Protein AF-A0A2A5X2K0-F1 (afdb_monomer_lite)

Radius of gyration: 17.39 Å; chains: 1; bounding box: 43×34×51 Å

pLDDT: mean 74.9, std 15.56, range [37.97, 93.94]

Sequence (177 aa):
MAGARPVVLVLHGLEGSSQSHDVRGLCSALNQHEFRTRVMNYRGCSGEDNRLSRTYHAGETNDLDHVIRWLHLHNSNVPLFAVGYSLDGNMRLKLLGQKDPEIPLAAAVSVPFELSQCASRLEKGLSKVYQHWLIGSMKKTAIRNTDQHDTGLDIPALLKTRTFRELDNLGTPPRIP

Secondary structure (DSSP, 8-state):
--PPPPEEEEE--TT--TTSHHHHHHHHHHHHTT-EEEEEPPTT-SSS--SSS----TT--HHHHHHHHHHHHHTTTS-EEEEEETHHHHHHHHHHTSS--S--EEEEES--SSHHHHHHHHTSTTHHHHHHHHHHHHHHHHHHHHHHS-----HHHHHH--SHHHHHHTTPSSPP-

Foldseek 3Di:
DPQQAEEEEEEEDQLEACPDPVNVVVCVVCVVVRYHYDYDAWALNHVDHHPDLDGAALQDQVVVVVVQVVCCVVPVRHAYHYEYEASVVSSVVVVVVPDDPPHPDYHYYNYPPPLPVVLVVCVDDPSLVVQQVSLVSLLVSQVSSVVNDPPVQDNVQSVPDRGLVSCVVSVRPPHDD

Structure (mmCIF, N/CA/C/O backbone):
data_AF-A0A2A5X2K0-F1
#
_entry.id   AF-A0A2A5X2K0-F1
#
loop_
_atom_site.group_PDB
_atom_site.id
_atom_site.type_symbol
_atom_site.label_atom_id
_atom_site.label_alt_id
_atom_site.label_comp_id
_atom_site.label_asym_id
_atom_site.label_entity_id
_atom_site.label_seq_id
_atom_site.pdbx_PDB_ins_code
_atom_site.Cartn_x
_atom_site.Cartn_y
_atom_site.Cartn_z
_atom_site.occupancy
_atom_site.B_iso_or_equiv
_atom_site.auth_seq_id
_atom_site.auth_comp_id
_atom_site.auth_asym_id
_atom_site.auth_atom_id
_atom_site.pdbx_PDB_model_num
ATOM 1 N N . MET A 1 1 ? -25.681 -0.269 26.443 1.00 37.97 1 MET A N 1
ATOM 2 C CA . MET A 1 1 ? -25.164 0.544 25.322 1.00 37.97 1 MET A CA 1
ATOM 3 C C . MET A 1 1 ? -24.315 -0.377 24.463 1.00 37.97 1 MET A C 1
ATOM 5 O O . MET A 1 1 ? -23.400 -0.974 25.012 1.00 37.97 1 MET A O 1
ATOM 9 N N . ALA A 1 2 ? -24.653 -0.594 23.190 1.00 42.34 2 ALA A N 1
ATOM 10 C CA . ALA A 1 2 ? -23.808 -1.397 22.305 1.00 42.34 2 ALA A CA 1
ATOM 11 C C . ALA A 1 2 ? -22.482 -0.645 22.104 1.00 42.34 2 ALA A C 1
ATOM 13 O O . ALA A 1 2 ? -22.487 0.469 21.581 1.00 42.34 2 ALA A O 1
ATOM 14 N N . GLY A 1 3 ? -21.380 -1.194 22.623 1.00 57.00 3 GLY A N 1
ATOM 15 C CA . GLY A 1 3 ? -20.060 -0.568 22.556 1.00 57.00 3 GLY A CA 1
ATOM 16 C C . GLY A 1 3 ? -19.646 -0.342 21.104 1.00 57.00 3 GLY A C 1
ATOM 17 O O . GLY A 1 3 ? -19.838 -1.209 20.253 1.00 57.00 3 GLY A O 1
ATOM 18 N N . ALA A 1 4 ? -19.133 0.846 20.796 1.00 81.50 4 ALA A N 1
ATOM 19 C CA . ALA A 1 4 ? -18.755 1.192 19.435 1.00 81.50 4 ALA A CA 1
ATOM 20 C C . ALA A 1 4 ? -17.609 0.282 18.944 1.00 81.50 4 ALA A C 1
ATOM 22 O O . ALA A 1 4 ? -16.586 0.121 19.608 1.00 81.50 4 ALA A O 1
ATOM 23 N N . ARG A 1 5 ? -17.802 -0.334 17.773 1.00 90.44 5 ARG A N 1
ATOM 24 C CA . ARG A 1 5 ? -16.876 -1.316 17.186 1.00 90.44 5 ARG A CA 1
ATOM 25 C C . ARG A 1 5 ? -15.531 -0.676 16.799 1.00 90.44 5 ARG A C 1
ATOM 27 O O . ARG A 1 5 ? -15.572 0.359 16.115 1.00 90.44 5 ARG A O 1
ATOM 34 N N . PRO A 1 6 ? -14.369 -1.275 17.130 1.00 89.94 6 PRO A N 1
ATOM 35 C CA . PRO A 1 6 ? -13.062 -0.776 16.697 1.00 89.94 6 PRO A CA 1
ATOM 36 C C . PRO A 1 6 ? -12.928 -0.737 15.172 1.00 89.94 6 PRO A C 1
ATOM 38 O O . PRO A 1 6 ? -13.597 -1.494 14.465 1.00 89.94 6 PRO A O 1
ATOM 41 N N . VAL A 1 7 ? -12.060 0.132 14.654 1.00 91.31 7 VAL A N 1
ATOM 42 C CA . VAL A 1 7 ? -11.781 0.239 13.213 1.00 91.31 7 VAL A CA 1
ATOM 43 C C . VAL A 1 7 ? -10.447 -0.417 12.887 1.00 91.31 7 VAL A C 1
ATOM 45 O O . VAL A 1 7 ? -9.465 -0.206 13.591 1.00 91.31 7 VAL A O 1
ATOM 48 N N . VAL A 1 8 ? -10.396 -1.178 11.795 1.00 89.19 8 VAL A N 1
ATOM 49 C CA . VAL A 1 8 ? -9.153 -1.736 11.249 1.00 89.19 8 VAL A CA 1
ATOM 50 C C . VAL A 1 8 ? -8.972 -1.250 9.819 1.00 89.19 8 VAL A C 1
ATOM 52 O O . VAL A 1 8 ? -9.762 -1.595 8.939 1.00 89.19 8 VAL A O 1
ATOM 55 N N . LEU A 1 9 ? -7.929 -0.463 9.577 1.00 90.62 9 LEU A N 1
ATOM 56 C CA . LEU A 1 9 ? -7.474 -0.133 8.230 1.00 90.62 9 LEU A CA 1
ATOM 57 C C . LEU A 1 9 ? -6.640 -1.298 7.674 1.00 90.62 9 LEU A C 1
ATOM 59 O O . LEU A 1 9 ? -5.635 -1.683 8.255 1.00 90.62 9 LEU A O 1
ATOM 63 N N . VAL A 1 10 ? -7.047 -1.867 6.552 1.00 89.06 10 VAL A N 1
ATOM 64 C CA . VAL A 1 10 ? -6.340 -2.937 5.848 1.00 89.06 10 VAL A CA 1
ATOM 65 C C . VAL A 1 10 ? -5.649 -2.335 4.628 1.00 89.06 10 VAL A C 1
ATOM 67 O O . VAL A 1 10 ? -6.270 -1.593 3.865 1.00 89.06 10 VAL A O 1
ATOM 70 N N . LEU A 1 11 ? -4.369 -2.648 4.458 1.00 86.81 11 LEU A N 1
ATOM 71 C CA . LEU A 1 11 ? -3.528 -2.171 3.364 1.00 86.81 11 LEU A CA 1
ATOM 72 C C . LEU A 1 11 ? -3.082 -3.359 2.499 1.00 86.81 11 LEU A C 1
ATOM 74 O O . LEU A 1 11 ? -2.738 -4.427 3.024 1.00 86.81 11 LEU A O 1
ATOM 78 N N . HIS A 1 12 ? -3.157 -3.192 1.180 1.00 86.69 12 HIS A N 1
ATOM 79 C CA . HIS A 1 12 ? -2.864 -4.240 0.208 1.00 86.69 12 HIS A CA 1
ATOM 80 C C . HIS A 1 12 ? -1.412 -4.184 -0.285 1.00 86.69 12 HIS A C 1
ATOM 82 O O . HIS A 1 12 ? -0.876 -3.123 -0.564 1.00 86.69 12 HIS A O 1
ATOM 88 N N . GLY A 1 13 ? -0.797 -5.340 -0.537 1.00 78.25 13 GLY A N 1
ATOM 89 C CA . GLY A 1 13 ? 0.560 -5.382 -1.089 1.00 78.25 13 GLY A CA 1
ATOM 90 C C . GLY A 1 13 ? 0.707 -4.700 -2.461 1.00 78.25 13 GLY A C 1
ATOM 91 O O . GLY A 1 13 ? -0.270 -4.292 -3.094 1.00 78.25 13 GLY A O 1
ATOM 92 N N . LEU A 1 14 ? 1.954 -4.615 -2.931 1.00 78.44 14 LEU A N 1
ATOM 93 C CA . LEU A 1 14 ? 2.312 -4.037 -4.229 1.00 78.44 14 LEU A CA 1
ATOM 94 C C . LEU A 1 14 ? 1.449 -4.618 -5.363 1.00 78.44 14 LEU A C 1
ATOM 96 O O . LEU A 1 14 ? 1.321 -5.834 -5.479 1.00 78.44 14 LEU A O 1
ATOM 100 N N . GLU A 1 15 ? 0.869 -3.736 -6.176 1.00 80.31 15 GLU A N 1
ATOM 101 C CA . GLU A 1 15 ? -0.053 -4.040 -7.285 1.00 80.31 15 GLU A CA 1
ATOM 102 C C . GLU A 1 15 ? -1.328 -4.807 -6.870 1.00 80.31 15 GLU A C 1
ATOM 104 O O . GLU A 1 15 ? -2.041 -5.360 -7.707 1.00 80.31 15 GLU A O 1
ATOM 109 N N . GLY A 1 16 ? -1.638 -4.844 -5.572 1.00 85.25 16 GLY A N 1
ATOM 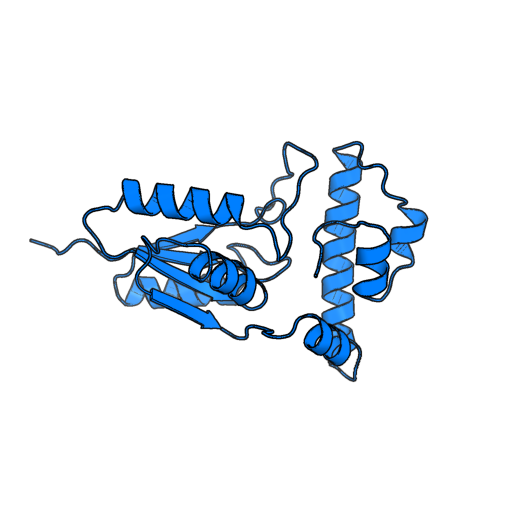110 C CA . GLY A 1 16 ? -2.895 -5.362 -5.042 1.00 85.25 16 GLY A CA 1
ATOM 111 C C . GLY A 1 16 ? -4.042 -4.355 -5.139 1.00 85.25 16 GLY A C 1
ATOM 112 O O . GLY A 1 16 ? -3.926 -3.301 -5.757 1.00 85.25 16 GLY A O 1
ATOM 113 N N . SER A 1 17 ? -5.166 -4.685 -4.506 1.00 91.00 17 SER A N 1
ATOM 114 C CA . SER A 1 17 ? -6.294 -3.772 -4.309 1.00 91.00 17 SER A CA 1
ATOM 115 C C . SER A 1 17 ? -7.178 -4.256 -3.158 1.00 91.00 17 SER A C 1
ATOM 117 O O . SER A 1 17 ? -6.962 -5.324 -2.578 1.00 91.00 17 SER A O 1
ATOM 119 N N . SER A 1 18 ? -8.255 -3.530 -2.881 1.00 92.25 18 SER A N 1
ATOM 120 C CA . SER A 1 18 ? -9.330 -3.978 -1.996 1.00 92.25 18 SER A CA 1
ATOM 121 C C . SER A 1 18 ? -10.036 -5.253 -2.458 1.00 92.25 18 SER A C 1
ATOM 123 O O . SER A 1 18 ? -10.727 -5.886 -1.661 1.00 92.25 18 SER A O 1
ATOM 125 N N . GLN A 1 19 ? -9.842 -5.662 -3.715 1.00 91.75 19 GLN A N 1
ATOM 126 C CA . GLN A 1 19 ? -10.374 -6.910 -4.256 1.00 91.75 19 GLN A CA 1
ATOM 127 C C . GLN A 1 19 ? -9.415 -8.095 -4.127 1.00 91.75 19 GLN A C 1
ATOM 129 O O . GLN A 1 19 ? -9.815 -9.221 -4.426 1.00 91.75 19 GLN A O 1
ATOM 134 N N . SER A 1 20 ? -8.180 -7.882 -3.660 1.00 88.00 20 SER A N 1
ATOM 135 C CA . SER A 1 20 ? -7.230 -8.967 -3.411 1.00 88.00 20 SER A CA 1
ATOM 136 C C . SER A 1 20 ? -7.824 -9.994 -2.444 1.00 88.00 20 SER A C 1
ATOM 138 O O . SER A 1 20 ? -8.413 -9.634 -1.422 1.00 88.00 20 SER A O 1
ATOM 140 N N . HIS A 1 21 ? -7.659 -11.281 -2.763 1.00 86.25 21 HIS A N 1
ATOM 141 C CA . HIS A 1 21 ? -8.229 -12.387 -1.987 1.00 86.25 21 HIS A CA 1
ATOM 142 C C . HIS A 1 21 ? -7.873 -12.291 -0.496 1.00 86.25 21 HIS A C 1
ATOM 144 O O . HIS A 1 21 ? -8.761 -12.363 0.351 1.00 86.25 21 HIS A O 1
ATOM 150 N N . ASP A 1 22 ? -6.603 -12.032 -0.183 1.00 79.69 22 ASP A N 1
ATOM 151 C CA . ASP A 1 22 ? -6.116 -11.947 1.198 1.00 79.69 22 ASP A CA 1
ATOM 152 C C . ASP A 1 22 ? -6.739 -10.768 1.958 1.00 79.69 22 ASP A C 1
ATOM 154 O O . ASP A 1 22 ? -7.145 -10.911 3.110 1.00 79.69 22 ASP A O 1
ATOM 158 N N . VAL A 1 23 ? -6.913 -9.624 1.286 1.00 88.62 23 VAL A N 1
ATOM 159 C CA . VAL A 1 23 ? -7.575 -8.436 1.847 1.00 88.62 23 VAL A CA 1
ATOM 160 C C . VAL A 1 23 ? -9.041 -8.735 2.152 1.00 88.62 23 VAL A C 1
ATOM 162 O O . VAL A 1 23 ? -9.511 -8.469 3.257 1.00 88.62 23 VAL A O 1
ATOM 165 N N . ARG A 1 24 ? -9.764 -9.344 1.205 1.00 93.12 24 ARG A N 1
ATOM 166 C CA . ARG A 1 24 ? -11.175 -9.721 1.382 1.00 93.12 24 ARG A CA 1
ATOM 167 C C . ARG A 1 24 ? -11.352 -10.763 2.484 1.00 93.12 24 ARG A C 1
ATOM 169 O O . ARG A 1 24 ? -12.281 -10.640 3.283 1.00 93.12 24 ARG A O 1
ATOM 176 N N . GLY A 1 25 ? -10.465 -11.755 2.541 1.00 88.38 25 GLY A N 1
ATOM 177 C CA . GLY A 1 25 ? -10.447 -12.784 3.579 1.00 88.38 25 GLY A CA 1
ATOM 178 C C . GLY A 1 25 ? -10.245 -12.182 4.967 1.00 88.38 25 GLY A C 1
ATOM 179 O O . GLY A 1 25 ? -11.038 -12.445 5.871 1.00 88.38 25 GLY A O 1
ATOM 180 N N . LEU A 1 26 ? -9.257 -11.295 5.118 1.00 86.19 26 LEU A N 1
ATOM 181 C CA . LEU A 1 26 ? -9.010 -10.592 6.375 1.00 86.19 26 LEU A CA 1
ATOM 182 C C . LEU A 1 26 ? -10.185 -9.699 6.776 1.00 86.19 26 LEU A C 1
ATOM 184 O O . LEU A 1 26 ? -10.610 -9.733 7.929 1.00 86.19 26 LEU A O 1
ATOM 188 N N . CYS A 1 27 ? -10.747 -8.930 5.840 1.00 91.69 27 CYS A N 1
ATOM 189 C CA . CYS A 1 27 ? -11.924 -8.117 6.123 1.00 91.69 27 CYS A CA 1
ATOM 190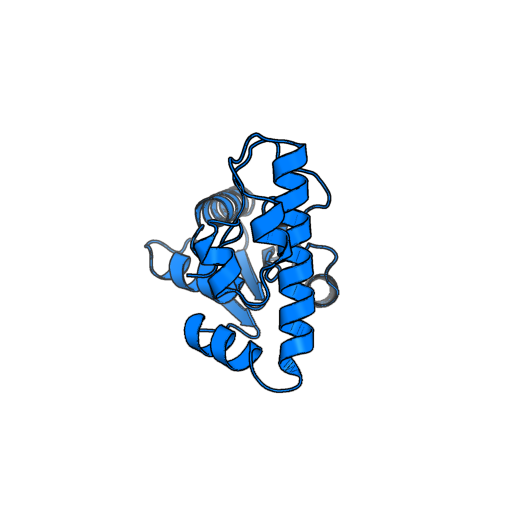 C C . CYS A 1 27 ? -13.111 -8.970 6.577 1.00 91.69 27 CYS A C 1
ATOM 192 O O . CYS A 1 27 ? -13.794 -8.603 7.530 1.00 91.69 27 CYS A O 1
ATOM 194 N N . SER A 1 28 ? -13.346 -10.117 5.935 1.00 92.88 28 SER A N 1
ATOM 195 C CA . SER A 1 28 ? -14.405 -11.046 6.333 1.00 92.88 28 SER A CA 1
ATOM 196 C C . SER A 1 28 ? -14.200 -11.557 7.761 1.00 92.88 28 SER A C 1
ATOM 198 O O . SER A 1 28 ? -15.112 -11.438 8.577 1.00 92.88 28 SER A O 1
ATOM 200 N N . ALA A 1 29 ? -12.993 -12.029 8.090 1.00 88.12 29 ALA A N 1
ATOM 201 C CA . ALA A 1 29 ? -12.661 -12.518 9.427 1.00 88.12 29 ALA A CA 1
ATOM 202 C C . ALA A 1 29 ? -12.818 -11.423 10.498 1.00 88.12 29 ALA A C 1
ATOM 204 O O . ALA A 1 29 ? -13.465 -11.631 11.519 1.00 88.12 29 ALA A O 1
ATOM 205 N N . LEU A 1 30 ? -12.298 -10.220 10.246 1.00 89.44 30 LEU A N 1
ATOM 206 C CA . LEU A 1 30 ? -12.408 -9.088 11.169 1.00 89.44 30 LEU A CA 1
ATOM 207 C C . LEU A 1 30 ? -13.865 -8.671 11.413 1.00 89.44 30 LEU A C 1
ATOM 209 O O . LEU A 1 30 ? -14.251 -8.432 12.557 1.00 89.44 30 LEU A O 1
ATOM 213 N N . ASN A 1 31 ? -14.692 -8.636 10.365 1.00 92.69 31 ASN A N 1
ATOM 214 C CA . ASN A 1 31 ? -16.109 -8.297 10.496 1.00 92.69 31 ASN A CA 1
ATOM 215 C C . ASN A 1 31 ? -16.883 -9.337 11.331 1.00 92.69 31 ASN A C 1
ATOM 217 O O . ASN A 1 31 ? -17.800 -8.957 12.059 1.00 92.69 31 ASN A O 1
ATOM 221 N N . GLN A 1 32 ? -16.506 -10.623 11.278 1.00 93.06 32 GLN A N 1
ATOM 222 C CA . GLN A 1 32 ? -17.086 -11.675 12.132 1.00 93.06 32 GLN A CA 1
ATOM 223 C C . GLN A 1 32 ? -16.743 -11.488 13.619 1.00 93.06 32 GLN A C 1
ATOM 225 O O . GLN A 1 32 ? -17.523 -11.886 14.479 1.00 93.06 32 GLN A O 1
ATOM 230 N N . HIS A 1 33 ? -15.620 -10.833 13.922 1.00 89.31 33 HIS A N 1
ATOM 231 C CA . HIS A 1 33 ? -15.183 -10.492 15.280 1.00 89.31 33 HIS A CA 1
ATOM 232 C C . HIS A 1 33 ? -15.552 -9.058 15.695 1.00 89.31 33 HIS A C 1
ATOM 234 O O . HIS A 1 33 ? -14.905 -8.470 16.556 1.00 89.31 33 HIS A O 1
ATOM 240 N N . GLU A 1 34 ? -16.585 -8.481 15.075 1.00 92.19 34 GLU A N 1
ATOM 241 C CA . GLU A 1 34 ? -17.106 -7.145 15.386 1.00 92.19 34 GLU A CA 1
ATOM 242 C C . GLU A 1 34 ? -16.121 -5.979 15.180 1.00 92.19 34 GLU A C 1
ATOM 244 O O . GLU A 1 34 ? -16.305 -4.896 15.737 1.00 92.19 34 GLU A O 1
ATOM 249 N N . PHE A 1 35 ? -15.121 -6.136 14.314 1.00 90.94 35 PHE A N 1
ATOM 250 C CA . PHE A 1 35 ? -14.311 -5.014 13.840 1.00 90.94 35 PHE A CA 1
ATOM 251 C C . PHE A 1 35 ? -14.947 -4.370 12.607 1.00 90.94 35 PHE A C 1
ATOM 253 O O . PHE A 1 35 ? -15.505 -5.045 11.749 1.00 90.94 35 PHE A O 1
ATOM 260 N N . ARG A 1 36 ? -14.837 -3.045 12.480 1.00 93.75 36 ARG A N 1
ATOM 261 C CA . ARG A 1 36 ? -15.197 -2.311 11.260 1.00 93.75 36 ARG A CA 1
ATOM 262 C C . ARG A 1 36 ? -13.974 -2.201 10.366 1.00 93.75 36 ARG A C 1
ATOM 264 O O . ARG A 1 36 ? -13.042 -1.468 10.685 1.00 93.75 36 ARG A O 1
ATOM 271 N N . THR A 1 37 ? -13.982 -2.865 9.219 1.00 92.31 37 THR A N 1
ATOM 272 C CA . THR A 1 37 ? -12.848 -2.774 8.294 1.00 92.31 37 THR A CA 1
ATOM 273 C C . THR A 1 37 ? -12.943 -1.578 7.350 1.00 92.31 37 THR A C 1
ATOM 275 O O . THR A 1 37 ? -14.023 -1.197 6.886 1.00 92.31 37 THR A O 1
ATOM 278 N N . ARG A 1 38 ? -11.795 -0.985 7.041 1.00 93.94 38 ARG A N 1
ATOM 279 C CA . ARG A 1 38 ? -11.590 -0.006 5.969 1.00 93.94 38 ARG A CA 1
ATOM 280 C C . ARG A 1 38 ? -10.431 -0.488 5.122 1.00 93.94 38 ARG A C 1
ATOM 282 O O . ARG A 1 38 ? -9.487 -1.029 5.675 1.00 93.94 38 ARG A O 1
ATOM 289 N N . VAL A 1 39 ? -10.494 -0.298 3.812 1.00 93.12 39 VAL A N 1
ATOM 290 C CA . VAL A 1 39 ? -9.384 -0.645 2.922 1.00 93.12 39 VAL A CA 1
ATOM 291 C C . VAL A 1 39 ? -8.975 0.603 2.168 1.00 93.12 39 VAL A C 1
ATOM 293 O O . VAL A 1 39 ? -9.830 1.272 1.590 1.00 93.12 39 VAL A O 1
ATOM 296 N N . MET A 1 40 ? -7.684 0.912 2.183 1.00 91.31 40 MET A N 1
ATOM 297 C CA . MET A 1 40 ? -7.118 1.952 1.335 1.00 91.31 40 MET A CA 1
ATOM 298 C C . MET A 1 40 ? -6.578 1.300 0.066 1.00 91.31 40 MET A C 1
ATOM 300 O O . MET A 1 40 ? -5.790 0.361 0.145 1.00 91.31 40 MET A O 1
ATOM 304 N N . ASN A 1 41 ? -7.005 1.802 -1.091 1.00 91.69 41 ASN A N 1
ATOM 305 C CA . ASN A 1 41 ? -6.356 1.486 -2.357 1.00 91.69 41 ASN A CA 1
ATOM 306 C C . ASN A 1 41 ? -5.227 2.485 -2.596 1.00 91.69 41 ASN A C 1
ATOM 308 O O . ASN A 1 41 ? -5.436 3.693 -2.463 1.00 91.69 41 ASN A O 1
ATOM 312 N N . TYR A 1 42 ? -4.058 1.995 -2.993 1.00 88.19 42 TYR A N 1
ATOM 313 C CA . TYR A 1 42 ? -2.993 2.868 -3.463 1.00 88.19 42 TYR A CA 1
ATOM 314 C C . TYR A 1 42 ? -3.340 3.529 -4.793 1.00 88.19 42 TYR A C 1
ATOM 316 O O . TYR A 1 42 ? -4.219 3.085 -5.536 1.00 88.19 42 TYR A O 1
ATOM 324 N N . ARG A 1 43 ? -2.640 4.628 -5.091 1.00 88.56 43 ARG A N 1
ATOM 325 C CA . ARG A 1 43 ? -2.793 5.369 -6.348 1.00 88.56 43 ARG A CA 1
ATOM 326 C C . ARG A 1 43 ? -2.629 4.424 -7.542 1.00 88.56 43 ARG A C 1
ATOM 328 O O . ARG A 1 43 ? -1.569 3.828 -7.707 1.00 88.56 43 ARG A O 1
ATOM 335 N N . GLY A 1 44 ? -3.658 4.324 -8.379 1.00 85.81 44 GLY A N 1
ATOM 336 C CA . GLY A 1 44 ? -3.709 3.450 -9.555 1.00 85.81 44 GLY A CA 1
ATOM 337 C C . GLY A 1 44 ? -4.200 2.023 -9.282 1.00 85.81 44 GLY A C 1
ATOM 338 O O . GLY A 1 44 ? -4.380 1.258 -10.228 1.00 85.81 44 GLY A O 1
ATOM 339 N N . CYS A 1 45 ? -4.465 1.660 -8.025 1.00 88.06 45 CYS A N 1
ATOM 340 C CA . CYS A 1 45 ? -4.859 0.306 -7.619 1.00 88.06 45 CYS A CA 1
ATOM 341 C C . CYS A 1 45 ? -6.368 0.138 -7.375 1.00 88.06 45 CYS A C 1
ATOM 343 O O . CYS A 1 45 ? -6.830 -0.971 -7.121 1.00 88.06 45 CYS A O 1
ATOM 345 N N . SER A 1 46 ? -7.163 1.209 -7.452 1.00 87.56 46 SER A N 1
ATOM 346 C CA . SER A 1 46 ? -8.618 1.148 -7.231 1.00 87.56 46 SER A CA 1
ATOM 347 C C . SER A 1 46 ? -9.415 0.592 -8.416 1.00 87.56 46 SER A C 1
ATOM 349 O O . SER A 1 46 ? -10.602 0.322 -8.263 1.00 87.56 46 SER A O 1
ATOM 351 N N . GLY A 1 47 ? -8.784 0.437 -9.584 1.00 85.38 47 GLY A N 1
ATOM 352 C CA . GLY A 1 47 ? -9.470 0.215 -10.863 1.00 85.38 47 GLY A CA 1
ATOM 353 C C . GLY A 1 47 ? -9.813 1.511 -11.603 1.00 85.38 47 GLY A C 1
ATOM 354 O O . GLY A 1 47 ? -10.199 1.454 -12.765 1.00 85.38 47 GLY A O 1
ATOM 355 N N . GLU A 1 48 ? -9.606 2.665 -10.967 1.00 86.00 48 GLU A N 1
ATOM 356 C CA . GLU A 1 48 ? -9.707 3.986 -11.586 1.00 86.00 48 GLU A CA 1
ATOM 357 C C . GLU A 1 48 ? -8.310 4.562 -11.837 1.00 86.00 48 GLU A C 1
ATOM 359 O O . GLU A 1 48 ? -7.360 4.290 -11.091 1.00 86.00 48 GLU A O 1
ATOM 364 N N . ASP A 1 49 ? -8.185 5.359 -12.895 1.00 82.81 49 ASP A N 1
ATOM 365 C CA . ASP A 1 49 ? -6.923 5.996 -13.252 1.00 82.81 49 ASP A CA 1
ATOM 366 C C . ASP A 1 49 ? -6.628 7.201 -12.356 1.00 82.81 49 ASP A C 1
ATOM 368 O O . ASP A 1 49 ? -7.519 7.903 -11.868 1.00 82.81 49 ASP A O 1
ATOM 372 N N . ASN A 1 50 ? -5.339 7.462 -12.132 1.00 84.88 50 ASN A N 1
ATOM 373 C CA . ASN A 1 50 ? -4.935 8.614 -11.343 1.00 84.88 50 ASN A CA 1
ATOM 374 C C . ASN A 1 50 ? -5.236 9.904 -12.108 1.00 84.88 50 ASN A C 1
ATOM 376 O O . ASN A 1 50 ? -4.847 10.064 -13.262 1.00 84.88 50 ASN A O 1
ATOM 380 N N . ARG A 1 51 ? -5.825 10.884 -11.416 1.00 86.06 51 ARG A N 1
ATOM 381 C CA . ARG A 1 51 ? -6.037 12.237 -11.959 1.00 86.06 51 ARG A CA 1
ATOM 382 C C . ARG A 1 51 ? -4.734 12.999 -12.242 1.00 86.06 51 ARG A C 1
ATOM 384 O O . ARG A 1 51 ? -4.747 13.958 -12.999 1.00 86.06 51 ARG A O 1
ATOM 391 N N . LEU A 1 52 ? -3.636 12.615 -11.595 1.00 86.50 52 LEU A N 1
ATOM 392 C CA . LEU A 1 52 ? -2.300 13.192 -11.768 1.00 86.50 52 LEU A CA 1
ATOM 393 C C . LEU A 1 52 ? -1.302 12.060 -12.020 1.00 86.50 52 LEU A C 1
ATOM 395 O O . LEU A 1 52 ? -1.509 10.954 -11.526 1.00 86.50 52 LEU A O 1
ATOM 399 N N . SER A 1 53 ? -0.173 12.361 -12.657 1.00 82.12 53 SER A N 1
ATOM 400 C CA . SER A 1 53 ? 0.881 11.383 -12.975 1.00 82.12 53 SER A CA 1
ATOM 401 C C . SER A 1 53 ? 1.552 10.723 -11.759 1.00 82.12 53 SER A C 1
ATOM 403 O O . SER A 1 53 ? 2.261 9.725 -11.905 1.00 82.12 53 SER A O 1
ATOM 405 N N . ARG A 1 54 ? 1.346 11.265 -10.549 1.00 82.69 54 ARG A N 1
ATOM 406 C CA . ARG A 1 54 ? 1.917 10.749 -9.296 1.00 82.69 54 ARG A CA 1
ATOM 407 C C . ARG A 1 54 ? 1.329 9.383 -8.936 1.00 82.69 54 ARG A C 1
ATOM 409 O O . ARG A 1 54 ? 0.117 9.239 -8.784 1.00 82.69 54 ARG A O 1
ATOM 416 N N . THR A 1 55 ? 2.203 8.422 -8.663 1.00 80.69 55 THR A N 1
ATOM 417 C CA . THR A 1 55 ? 1.861 7.084 -8.157 1.00 80.69 55 THR A CA 1
ATOM 418 C C . THR A 1 55 ? 2.323 6.897 -6.706 1.00 80.69 55 THR A C 1
ATOM 420 O O . THR A 1 55 ? 2.958 7.779 -6.129 1.00 80.69 55 THR A O 1
ATOM 423 N N . TYR A 1 56 ? 2.034 5.731 -6.121 1.00 79.75 56 TYR A N 1
ATOM 424 C CA . TYR A 1 56 ? 2.634 5.300 -4.855 1.00 79.75 56 TYR A CA 1
ATOM 425 C C . TYR A 1 56 ? 4.002 4.638 -5.086 1.00 79.75 56 TYR A C 1
ATOM 427 O O . TYR A 1 56 ? 4.369 4.331 -6.220 1.00 79.75 56 TYR A O 1
ATOM 435 N N . HIS A 1 57 ? 4.768 4.449 -4.014 1.00 76.06 57 HIS A N 1
ATOM 436 C CA . HIS A 1 57 ? 5.977 3.626 -3.966 1.00 76.06 57 HIS A CA 1
ATOM 437 C C . HIS A 1 57 ? 6.281 3.277 -2.500 1.00 76.06 57 HIS A C 1
ATOM 439 O O . HIS A 1 57 ? 5.709 3.881 -1.594 1.00 76.06 57 HIS A O 1
ATOM 445 N N . ALA A 1 58 ? 7.215 2.359 -2.234 1.00 64.69 58 ALA A N 1
ATOM 446 C CA . ALA A 1 58 ? 7.452 1.850 -0.870 1.00 64.69 58 ALA A CA 1
ATOM 447 C C . ALA A 1 58 ? 7.949 2.905 0.145 1.00 64.69 58 ALA A C 1
ATOM 449 O O . ALA A 1 58 ? 8.018 2.650 1.345 1.00 64.69 58 ALA A O 1
ATOM 450 N N . GLY A 1 59 ? 8.354 4.081 -0.337 1.00 65.62 59 GLY A N 1
ATOM 451 C CA . GLY A 1 59 ? 8.830 5.190 0.484 1.00 65.62 59 GLY A CA 1
ATOM 452 C C . GLY A 1 59 ? 7.803 6.302 0.695 1.00 65.62 59 GLY A C 1
ATOM 453 O O . GLY A 1 59 ? 8.093 7.198 1.490 1.00 65.62 59 GLY A O 1
ATOM 454 N N . GLU A 1 60 ? 6.664 6.255 0.001 1.00 74.56 60 GLU A N 1
ATOM 455 C CA . GLU A 1 60 ? 5.626 7.287 -0.006 1.00 74.56 60 GLU A CA 1
ATOM 456 C C . GLU A 1 60 ? 4.633 7.055 1.133 1.00 74.56 60 GLU A C 1
ATOM 458 O O . GLU A 1 60 ? 3.808 6.152 1.074 1.00 74.56 60 GLU A O 1
ATOM 463 N N . THR A 1 61 ? 4.691 7.865 2.184 1.00 78.12 61 THR A N 1
ATOM 464 C CA . THR A 1 61 ? 3.835 7.694 3.368 1.00 78.12 61 THR A CA 1
ATOM 465 C C . THR A 1 61 ? 2.719 8.731 3.467 1.00 78.12 61 THR A C 1
ATOM 467 O O . THR A 1 61 ? 1.846 8.578 4.317 1.00 78.12 61 THR A O 1
ATOM 470 N N . ASN A 1 62 ? 2.691 9.751 2.598 1.00 83.12 62 ASN A N 1
ATOM 471 C CA . ASN A 1 62 ? 1.784 10.895 2.751 1.00 83.12 62 ASN A CA 1
ATOM 472 C C . ASN A 1 62 ? 0.304 10.511 2.623 1.00 83.12 62 ASN A C 1
ATOM 474 O O . ASN A 1 62 ? -0.522 10.968 3.408 1.00 83.12 62 ASN A O 1
ATOM 478 N N . ASP A 1 63 ? -0.043 9.670 1.644 1.00 86.25 63 ASP A N 1
ATOM 479 C CA . ASP A 1 63 ? -1.436 9.246 1.459 1.00 86.25 63 ASP A CA 1
ATOM 480 C C . ASP A 1 63 ? -1.915 8.401 2.646 1.00 86.25 63 ASP A C 1
ATOM 482 O O . ASP A 1 63 ? -3.046 8.548 3.107 1.00 86.25 63 ASP A O 1
ATOM 486 N N . LEU A 1 64 ? -1.033 7.538 3.161 1.00 84.12 64 LEU A N 1
ATOM 487 C CA . LEU A 1 64 ? -1.323 6.690 4.308 1.00 84.12 64 LEU A CA 1
ATOM 488 C C . LEU A 1 64 ? -1.505 7.533 5.579 1.00 84.12 64 LEU A C 1
ATOM 490 O O . LEU A 1 64 ? -2.506 7.364 6.269 1.00 84.12 64 LEU A O 1
ATOM 494 N N . ASP A 1 65 ? -0.593 8.470 5.853 1.00 83.31 65 ASP A N 1
ATOM 495 C CA . ASP A 1 65 ? -0.699 9.417 6.972 1.00 83.31 65 ASP A CA 1
ATOM 496 C C . ASP A 1 65 ? -2.017 10.203 6.919 1.00 83.31 65 ASP A C 1
ATOM 498 O O . ASP A 1 65 ? -2.755 10.266 7.904 1.00 83.31 65 ASP A O 1
ATOM 502 N N . HIS A 1 66 ? -2.377 10.717 5.739 1.00 87.94 66 HIS A N 1
ATOM 503 C CA . HIS A 1 66 ? -3.627 11.443 5.542 1.00 87.94 66 HIS A CA 1
ATOM 504 C C . HIS A 1 66 ? -4.859 10.586 5.870 1.00 87.94 66 HIS A C 1
ATOM 506 O O . HIS A 1 66 ? -5.743 11.026 6.609 1.00 87.94 66 HIS A O 1
ATOM 512 N N . VAL A 1 67 ? -4.919 9.351 5.358 1.00 89.44 67 VAL A N 1
ATOM 513 C CA . VAL A 1 67 ? -6.036 8.425 5.614 1.00 89.44 67 VAL A CA 1
ATOM 514 C C . VAL A 1 67 ? -6.124 8.054 7.091 1.00 89.44 67 VAL A C 1
ATOM 516 O O . VAL A 1 67 ? -7.221 7.988 7.642 1.00 89.44 67 VAL A O 1
ATOM 519 N N . ILE A 1 68 ? -4.988 7.843 7.750 1.00 84.75 68 ILE A N 1
ATOM 520 C CA . ILE A 1 68 ? -4.923 7.521 9.177 1.00 84.75 68 ILE A CA 1
ATOM 521 C C . ILE A 1 68 ? -5.491 8.659 10.019 1.00 84.75 68 ILE A C 1
ATOM 523 O O . ILE A 1 68 ? -6.388 8.416 10.827 1.00 84.75 68 ILE A O 1
ATOM 527 N N . ARG A 1 69 ? -5.028 9.893 9.793 1.00 85.62 69 ARG A N 1
ATOM 528 C CA . ARG A 1 69 ? -5.531 11.081 10.499 1.00 85.62 69 ARG A CA 1
ATOM 529 C C . ARG A 1 69 ? -7.022 11.265 10.261 1.00 85.62 69 ARG A C 1
ATOM 531 O O . ARG A 1 69 ? -7.779 11.501 11.198 1.00 85.62 69 ARG A O 1
ATOM 538 N N . TRP A 1 70 ? -7.468 11.095 9.015 1.00 90.44 70 TRP A N 1
ATOM 539 C CA . TRP A 1 70 ? -8.886 11.168 8.680 1.00 90.44 70 TRP A CA 1
ATOM 540 C C . TRP A 1 70 ? -9.698 10.114 9.443 1.00 90.44 70 TRP A C 1
ATOM 542 O O . TRP A 1 70 ? -10.726 10.442 10.035 1.00 90.44 70 TRP A O 1
ATOM 552 N N . LEU A 1 71 ? -9.228 8.865 9.499 1.00 89.19 71 LEU A N 1
ATOM 553 C CA . LEU A 1 71 ? -9.896 7.798 10.245 1.00 89.19 71 LEU A CA 1
ATOM 554 C C . LEU A 1 71 ? -9.921 8.069 11.746 1.00 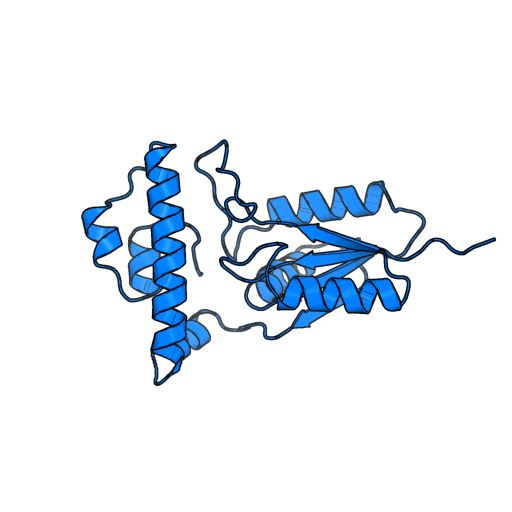89.19 71 LEU A C 1
ATOM 556 O O . LEU A 1 71 ? -10.963 7.841 12.360 1.00 89.19 71 LEU A O 1
ATOM 560 N N . HIS A 1 72 ? -8.823 8.562 12.317 1.00 84.69 72 HIS A N 1
ATOM 561 C CA . HIS A 1 72 ? -8.732 8.910 13.731 1.00 84.69 72 HIS A CA 1
ATOM 562 C C . HIS A 1 72 ? -9.738 10.015 14.091 1.00 84.69 72 HIS A C 1
ATOM 564 O O . HIS A 1 72 ? -10.561 9.830 14.986 1.00 84.69 72 HIS A O 1
ATOM 570 N N . LEU A 1 73 ? -9.772 11.107 13.318 1.00 88.62 73 LEU A N 1
ATOM 571 C CA . LEU A 1 73 ? -10.707 12.222 13.517 1.00 88.62 73 LEU A CA 1
ATOM 572 C C . LEU A 1 73 ? -12.181 11.789 13.452 1.00 88.62 73 LEU A C 1
ATOM 574 O O . LEU A 1 73 ? -12.997 12.258 14.240 1.00 88.62 73 LEU A O 1
ATOM 578 N N . HIS A 1 74 ? -12.527 10.872 12.544 1.00 89.38 74 HIS A N 1
ATOM 579 C CA . HIS A 1 74 ? -13.911 10.422 12.337 1.00 89.38 74 HIS A CA 1
ATOM 580 C C . HIS A 1 74 ? -14.306 9.205 13.190 1.00 89.38 74 HIS A C 1
ATOM 582 O O . HIS A 1 74 ? -15.439 8.731 13.099 1.00 89.38 74 HIS A O 1
ATOM 588 N N . ASN A 1 75 ? -13.385 8.661 13.990 1.00 87.12 75 ASN A N 1
ATOM 589 C CA . ASN A 1 75 ? -13.615 7.502 14.857 1.00 87.12 75 ASN A CA 1
ATOM 590 C C . ASN A 1 75 ? -12.955 7.692 16.232 1.00 87.12 75 ASN A C 1
ATOM 592 O O . ASN A 1 75 ? -12.533 6.719 16.849 1.00 87.12 75 ASN A O 1
ATOM 596 N N . SER A 1 76 ? -12.891 8.934 16.719 1.00 82.69 76 SER A N 1
ATOM 597 C CA . SER A 1 76 ? -12.184 9.325 17.950 1.00 82.69 76 SER A CA 1
ATOM 598 C C . SER A 1 76 ? -12.685 8.632 19.223 1.00 82.69 76 SER A C 1
ATOM 600 O O . SER A 1 76 ? -12.006 8.628 20.245 1.00 82.69 76 SER A O 1
ATOM 602 N N . ASN A 1 77 ? -13.867 8.020 19.168 1.00 86.94 77 ASN A N 1
ATOM 603 C CA . ASN A 1 77 ? -14.487 7.287 20.265 1.00 86.94 77 ASN A CA 1
ATOM 604 C C . ASN A 1 77 ? -14.195 5.776 20.263 1.00 86.94 77 ASN A C 1
ATOM 606 O O . ASN A 1 77 ? -14.728 5.066 21.118 1.00 86.94 77 ASN A O 1
ATOM 610 N N . VAL A 1 78 ? -13.405 5.260 19.315 1.00 87.50 78 VAL A N 1
ATOM 611 C CA . VAL A 1 78 ? -13.045 3.837 19.252 1.00 87.50 78 VAL A CA 1
ATOM 612 C C . VAL A 1 78 ? -11.563 3.624 18.950 1.00 87.50 78 VAL A C 1
ATOM 614 O O . VAL A 1 78 ? -10.925 4.474 18.333 1.00 87.50 78 VAL A O 1
ATOM 617 N N . PRO A 1 79 ? -11.005 2.453 19.301 1.00 84.81 79 PRO A N 1
ATOM 618 C CA . PRO A 1 79 ? -9.658 2.101 18.882 1.00 84.81 79 PRO A CA 1
ATOM 619 C C . PRO A 1 79 ? -9.536 2.023 17.354 1.00 84.81 79 PRO A C 1
ATOM 621 O O . PRO A 1 79 ? -10.391 1.438 16.676 1.00 84.81 79 PRO A O 1
ATOM 624 N N . LEU A 1 80 ? -8.437 2.573 16.834 1.00 84.56 80 LEU A N 1
ATOM 625 C CA . LEU A 1 80 ? -8.011 2.436 15.446 1.00 84.56 80 LEU A CA 1
ATOM 626 C C . LEU A 1 80 ? -6.799 1.506 15.375 1.00 84.56 80 LEU A C 1
ATOM 628 O O . LEU A 1 80 ? -5.770 1.735 16.006 1.00 84.56 80 LEU A O 1
ATOM 632 N N . PHE A 1 81 ? -6.917 0.475 14.555 1.00 83.88 81 PHE A N 1
ATOM 633 C CA . PHE A 1 81 ? -5.845 -0.435 14.197 1.00 83.88 81 PHE A CA 1
ATOM 634 C C . PHE A 1 81 ? -5.568 -0.318 12.707 1.00 83.88 81 PHE A C 1
ATOM 636 O O . PHE A 1 81 ? -6.410 0.138 11.930 1.00 83.88 81 PHE A O 1
ATOM 643 N N . ALA A 1 82 ? -4.417 -0.819 12.282 1.00 81.88 82 ALA A N 1
ATOM 644 C CA . ALA A 1 82 ? -4.256 -1.160 10.880 1.00 81.88 82 ALA A CA 1
ATOM 645 C C . ALA A 1 82 ? -3.522 -2.495 10.720 1.00 81.88 82 ALA A C 1
ATOM 647 O O . ALA A 1 82 ? -2.864 -2.975 11.654 1.00 81.88 82 A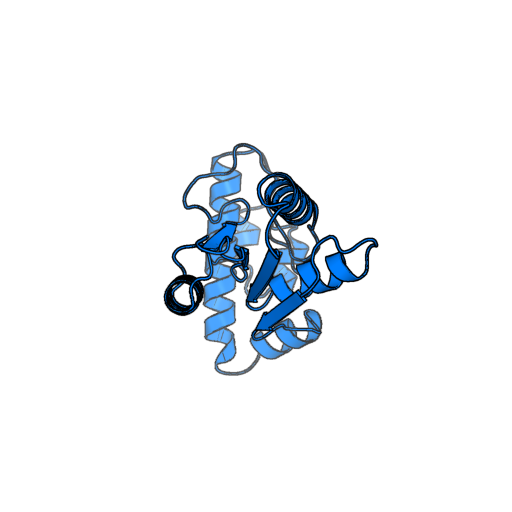LA A O 1
ATOM 648 N N . VAL A 1 83 ? -3.611 -3.084 9.534 1.00 79.75 83 VAL A N 1
ATOM 649 C CA . VAL A 1 83 ? -2.938 -4.318 9.120 1.00 79.75 83 VAL A CA 1
ATOM 650 C C . VAL A 1 83 ? -2.454 -4.134 7.685 1.00 79.75 83 VAL A C 1
ATOM 652 O O . VAL A 1 83 ? -3.221 -3.678 6.845 1.00 79.75 83 VAL A O 1
ATOM 655 N N . GLY A 1 84 ? -1.193 -4.461 7.402 1.00 72.88 84 GLY A N 1
ATOM 656 C CA . GLY A 1 84 ? -0.624 -4.354 6.052 1.00 72.88 84 GLY A CA 1
ATOM 657 C C . GLY A 1 84 ? 0.006 -5.660 5.580 1.00 72.88 84 GLY A C 1
ATOM 658 O O . GLY A 1 84 ? 0.623 -6.375 6.376 1.00 72.88 84 GLY A O 1
ATOM 659 N N . TYR A 1 85 ? -0.133 -5.954 4.288 1.00 67.06 85 TYR A N 1
ATOM 660 C CA . TYR A 1 85 ? 0.477 -7.116 3.639 1.00 67.06 85 TYR A CA 1
ATOM 661 C C . TYR A 1 85 ? 1.758 -6.745 2.883 1.00 67.06 85 TYR A C 1
ATOM 663 O O . TYR A 1 85 ? 1.792 -5.789 2.109 1.00 67.06 85 TYR A O 1
ATOM 671 N N . SER A 1 86 ? 2.805 -7.560 3.025 1.00 63.66 86 SER A N 1
ATOM 672 C CA . SER A 1 86 ? 4.041 -7.470 2.240 1.00 63.66 86 SER A CA 1
ATOM 673 C C . SER A 1 86 ? 4.678 -6.070 2.263 1.00 63.66 86 SER A C 1
ATOM 675 O O . SER A 1 86 ? 5.187 -5.652 3.302 1.00 63.66 86 SER A O 1
ATOM 677 N N . LEU A 1 87 ? 4.678 -5.349 1.132 1.00 55.22 87 LEU A N 1
ATOM 678 C CA . LEU A 1 87 ? 5.348 -4.052 0.964 1.00 55.22 87 LEU A CA 1
ATOM 679 C C . LEU A 1 87 ? 4.849 -2.990 1.957 1.00 55.22 87 LEU A C 1
ATOM 681 O O . LEU A 1 87 ? 5.627 -2.159 2.425 1.00 55.22 87 LEU A O 1
ATOM 685 N N . ASP A 1 88 ? 3.579 -3.074 2.343 1.00 53.22 88 ASP A N 1
ATOM 686 C CA . ASP A 1 88 ? 2.957 -2.130 3.271 1.00 53.22 88 ASP A CA 1
ATOM 687 C C . ASP A 1 88 ? 3.474 -2.194 4.688 1.00 53.22 88 ASP A C 1
ATOM 689 O O . ASP A 1 88 ? 3.410 -1.203 5.418 1.00 53.22 88 ASP A O 1
ATOM 693 N N . GLY A 1 89 ? 4.021 -3.344 5.080 1.00 53.78 89 GLY A N 1
ATOM 694 C CA . GLY A 1 89 ? 4.706 -3.446 6.352 1.00 53.78 89 GLY A CA 1
ATOM 695 C C . GLY A 1 89 ? 5.845 -2.439 6.454 1.00 53.78 89 GLY A C 1
ATOM 696 O O . GLY A 1 89 ? 5.975 -1.792 7.484 1.00 53.78 89 GLY A O 1
ATOM 697 N N . ASN A 1 90 ? 6.604 -2.219 5.376 1.00 54.25 90 ASN A N 1
ATOM 698 C CA . ASN A 1 90 ? 7.723 -1.274 5.371 1.00 54.25 90 ASN A CA 1
ATOM 699 C C . ASN A 1 90 ? 7.270 0.187 5.363 1.00 54.25 90 ASN A C 1
ATOM 701 O O . ASN A 1 90 ? 7.793 0.979 6.146 1.00 54.25 90 ASN A O 1
ATOM 705 N N . MET A 1 91 ? 6.279 0.547 4.536 1.00 56.28 91 MET A N 1
ATOM 706 C CA . MET A 1 91 ? 5.706 1.907 4.528 1.00 56.28 91 MET A CA 1
ATOM 707 C C . MET A 1 91 ? 5.190 2.286 5.917 1.00 56.28 91 MET A C 1
ATOM 709 O O . MET A 1 91 ? 5.372 3.411 6.382 1.00 56.28 91 MET A O 1
ATOM 713 N N . ARG A 1 92 ? 4.613 1.314 6.625 1.00 56.78 92 ARG A N 1
ATOM 714 C CA . ARG A 1 92 ? 4.076 1.518 7.962 1.00 56.78 92 ARG A CA 1
ATOM 715 C C . ARG A 1 92 ? 5.116 1.462 9.079 1.00 56.78 92 ARG A C 1
ATOM 717 O O . ARG A 1 92 ? 5.012 2.249 10.011 1.00 56.78 92 ARG A O 1
ATOM 724 N N . LEU A 1 93 ? 6.123 0.594 8.996 1.00 56.00 93 LEU A N 1
ATOM 725 C CA . LEU A 1 93 ? 7.270 0.609 9.914 1.00 56.00 93 LEU A CA 1
ATOM 726 C C . LEU A 1 93 ? 8.021 1.942 9.822 1.00 56.00 93 LEU A C 1
ATOM 728 O O . LEU A 1 93 ? 8.399 2.511 10.843 1.00 56.00 93 LEU A O 1
ATOM 732 N N . LYS A 1 94 ? 8.152 2.487 8.607 1.00 52.91 94 LYS A N 1
ATOM 733 C CA . LYS A 1 94 ? 8.689 3.829 8.376 1.00 52.91 94 LYS A CA 1
ATOM 734 C C . LYS A 1 94 ? 7.813 4.908 9.016 1.00 52.91 94 LYS A C 1
ATOM 736 O O . LYS A 1 94 ? 8.350 5.774 9.696 1.00 52.91 94 LYS A O 1
ATOM 741 N N . LEU A 1 95 ? 6.488 4.830 8.856 1.00 55.00 95 LEU A N 1
ATOM 742 C CA . LEU A 1 95 ? 5.544 5.766 9.480 1.00 55.00 95 LEU A CA 1
ATOM 743 C C . LEU A 1 95 ? 5.626 5.729 11.019 1.00 55.00 95 LEU A C 1
ATOM 745 O O . LEU A 1 95 ? 5.728 6.775 11.652 1.00 55.00 95 LEU A O 1
ATOM 749 N N . LEU A 1 96 ? 5.668 4.535 11.623 1.00 57.22 96 LEU A N 1
ATOM 750 C CA . LEU A 1 96 ? 5.814 4.360 13.076 1.00 57.22 96 LEU A CA 1
ATOM 751 C C . LEU A 1 96 ? 7.147 4.910 13.614 1.00 57.22 96 LEU A C 1
ATOM 753 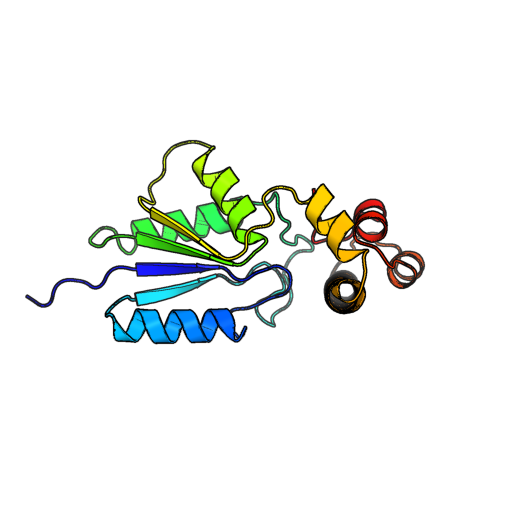O O . LEU A 1 96 ? 7.213 5.331 14.766 1.00 57.22 96 LEU A O 1
ATOM 757 N N . GLY A 1 97 ? 8.199 4.937 12.790 1.00 52.16 97 GLY A N 1
ATOM 758 C CA . GLY A 1 97 ? 9.495 5.520 13.142 1.00 52.16 97 GLY A CA 1
ATOM 759 C C . GLY A 1 97 ? 9.581 7.048 13.017 1.00 52.16 97 GLY A C 1
ATOM 760 O O . GLY A 1 97 ? 10.564 7.625 13.476 1.00 52.16 97 GLY A O 1
ATOM 761 N N . GLN A 1 98 ? 8.594 7.722 12.408 1.00 51.47 98 GLN A N 1
ATOM 762 C CA . GLN A 1 98 ? 8.689 9.138 12.004 1.00 51.47 98 GLN A CA 1
ATOM 763 C C . GLN A 1 98 ? 8.002 10.167 12.937 1.00 51.47 98 GLN A C 1
ATOM 765 O O . GLN A 1 98 ? 7.980 11.343 12.589 1.00 51.47 98 GLN A O 1
ATOM 770 N N . LYS A 1 99 ? 7.629 9.776 14.171 1.00 46.88 99 LYS A N 1
ATOM 771 C CA . LYS A 1 99 ? 6.981 10.558 15.265 1.00 46.88 99 LYS A CA 1
ATOM 772 C C . LYS A 1 99 ? 5.442 10.532 15.295 1.00 46.88 99 LYS A C 1
ATOM 774 O O . LYS A 1 99 ? 4.788 10.633 14.269 1.00 46.88 99 LYS A O 1
ATOM 779 N N . ASP A 1 100 ? 4.947 10.454 16.539 1.00 52.62 100 ASP A N 1
ATOM 780 C CA . ASP A 1 100 ? 3.559 10.472 17.045 1.00 52.62 100 ASP A CA 1
ATOM 781 C C . ASP A 1 100 ? 2.586 9.428 16.469 1.00 52.62 100 ASP A C 1
ATOM 783 O O . ASP A 1 100 ? 1.845 9.704 15.524 1.00 52.62 100 ASP A O 1
ATOM 787 N N . PRO A 1 101 ? 2.511 8.211 17.044 1.00 52.19 101 PRO A N 1
ATOM 788 C CA . PRO A 1 101 ? 1.512 7.252 16.617 1.00 52.19 101 PRO A CA 1
ATOM 789 C C . PRO A 1 101 ? 0.159 7.549 17.284 1.00 52.19 101 PRO A C 1
ATOM 791 O O . PRO A 1 101 ? -0.149 7.038 18.356 1.00 52.19 101 PRO A O 1
ATOM 794 N N . GLU A 1 102 ? -0.719 8.263 16.575 1.00 57.28 102 GLU A N 1
ATOM 795 C CA . GLU A 1 102 ? -2.179 8.216 16.808 1.00 57.28 102 GLU A CA 1
ATOM 796 C C . GLU A 1 102 ? -2.773 6.810 16.519 1.00 57.28 102 GLU A C 1
ATOM 798 O O . GLU A 1 102 ? -3.974 6.580 16.687 1.00 57.28 102 GLU A O 1
ATOM 803 N N . ILE A 1 103 ? -1.939 5.840 16.101 1.00 55.00 103 ILE A N 1
ATOM 804 C CA . ILE A 1 103 ? -2.295 4.426 15.929 1.00 55.00 103 ILE A CA 1
ATOM 805 C C . ILE A 1 103 ? -1.543 3.544 16.937 1.00 55.00 103 ILE A C 1
ATOM 807 O O . ILE A 1 103 ? -0.347 3.307 16.763 1.00 55.00 103 ILE A O 1
ATOM 811 N N . PRO A 1 104 ? -2.238 2.951 17.919 1.00 50.06 104 PRO A N 1
ATOM 812 C CA . PRO A 1 104 ? -1.599 2.161 18.968 1.00 50.06 104 PRO A CA 1
ATOM 813 C C . PRO A 1 104 ? -1.113 0.760 18.548 1.00 50.06 104 PRO A C 1
ATOM 815 O O . PRO A 1 104 ? -0.258 0.216 19.239 1.00 50.06 104 PRO A O 1
ATOM 818 N N . LEU A 1 105 ? -1.607 0.143 17.457 1.00 52.62 105 LEU A N 1
ATOM 819 C CA . LEU A 1 105 ? -1.191 -1.227 17.091 1.00 52.62 105 LEU A CA 1
ATOM 820 C C . LEU A 1 105 ? -1.104 -1.498 15.581 1.00 52.62 105 LEU A C 1
ATOM 822 O O . LEU A 1 105 ? -2.015 -1.190 14.800 1.00 52.62 105 LEU A O 1
ATOM 826 N N . ALA A 1 106 ? -0.017 -2.162 15.184 1.00 57.09 106 ALA A N 1
ATOM 827 C CA . ALA A 1 106 ? 0.263 -2.578 13.819 1.00 57.09 106 ALA A CA 1
ATOM 828 C C . ALA A 1 106 ? 0.582 -4.069 13.734 1.00 57.09 106 ALA A C 1
ATOM 830 O O . ALA A 1 106 ? 1.530 -4.534 14.355 1.00 57.09 106 ALA A O 1
ATOM 831 N N . ALA A 1 107 ? -0.178 -4.799 12.917 1.00 55.94 107 ALA A N 1
ATOM 832 C CA . ALA A 1 107 ? 0.219 -6.117 12.440 1.00 55.94 107 ALA A CA 1
ATOM 833 C C . ALA A 1 107 ? 0.698 -5.996 10.992 1.00 55.94 107 ALA A C 1
ATOM 835 O O . ALA A 1 107 ? 0.078 -5.309 10.173 1.00 55.94 107 ALA A O 1
ATOM 836 N N . ALA A 1 108 ? 1.808 -6.652 10.686 1.00 56.19 108 ALA A N 1
ATOM 837 C CA . ALA A 1 108 ? 2.369 -6.682 9.352 1.00 56.19 108 ALA A CA 1
ATOM 838 C C . ALA A 1 108 ? 2.607 -8.142 8.965 1.00 56.19 108 ALA A C 1
ATOM 840 O O . ALA A 1 108 ? 3.247 -8.890 9.703 1.00 56.19 108 ALA A O 1
ATOM 841 N N . VAL A 1 109 ? 2.032 -8.562 7.842 1.00 51.97 109 VAL A N 1
ATOM 842 C CA . VAL A 1 109 ? 2.015 -9.966 7.417 1.00 51.97 109 VAL A CA 1
ATOM 843 C C . VAL A 1 109 ? 2.923 -10.117 6.201 1.00 51.97 109 VAL A C 1
ATOM 845 O O . VAL A 1 109 ? 2.731 -9.434 5.196 1.00 51.97 109 VAL A O 1
ATOM 848 N N . SER A 1 110 ? 3.916 -11.007 6.293 1.00 48.97 110 SER A N 1
ATOM 849 C CA . SER A 1 110 ? 4.858 -11.329 5.204 1.00 48.97 110 SER A CA 1
ATOM 850 C C . SER A 1 110 ? 5.693 -10.143 4.694 1.00 48.97 110 SER A C 1
ATOM 852 O O . SER A 1 110 ? 5.918 -10.008 3.494 1.00 48.97 110 SER A O 1
ATOM 854 N N . VAL A 1 111 ? 6.152 -9.270 5.597 1.00 49.50 111 VAL A N 1
ATOM 855 C CA . VAL A 1 111 ? 6.912 -8.056 5.249 1.00 49.50 111 VAL A CA 1
ATOM 856 C C . VAL A 1 111 ? 8.340 -8.393 4.807 1.00 49.50 111 VAL A C 1
ATOM 858 O O . VAL A 1 111 ? 9.088 -8.986 5.589 1.00 49.50 111 VAL A O 1
ATOM 861 N N . PRO A 1 112 ? 8.774 -7.979 3.605 1.00 49.34 112 PRO A N 1
ATOM 862 C CA . PRO A 1 112 ? 10.172 -8.048 3.216 1.00 49.34 112 PRO A CA 1
ATOM 863 C C . PRO A 1 112 ? 10.952 -6.919 3.904 1.00 49.34 112 PRO A C 1
ATOM 865 O O . PRO A 1 112 ? 11.107 -5.845 3.337 1.00 49.34 112 PRO A O 1
ATOM 868 N N . PHE A 1 113 ? 11.430 -7.143 5.131 1.00 39.94 113 PHE A N 1
ATOM 869 C CA . PHE A 1 113 ? 12.165 -6.138 5.926 1.00 39.94 113 PHE A CA 1
ATOM 870 C C . PHE A 1 113 ? 13.425 -5.598 5.208 1.00 39.94 113 PHE A C 1
ATOM 872 O O . PHE A 1 113 ? 13.840 -4.469 5.434 1.00 39.94 113 PHE A O 1
ATOM 879 N N . GLU A 1 114 ? 13.987 -6.392 4.289 1.00 49.47 114 GLU A N 1
ATOM 880 C CA . GLU A 1 114 ? 15.141 -6.073 3.440 1.00 49.47 114 GLU A CA 1
ATOM 881 C C . GLU A 1 114 ? 14.742 -6.166 1.959 1.00 49.47 114 GLU A C 1
ATOM 883 O O . GLU A 1 114 ? 14.831 -7.228 1.334 1.00 49.47 114 GLU A O 1
ATOM 888 N N . LEU A 1 115 ? 14.270 -5.056 1.384 1.00 53.38 115 LEU A N 1
ATOM 889 C CA . LEU A 1 115 ? 13.740 -5.015 0.013 1.00 53.38 115 LEU A CA 1
ATOM 890 C C . LEU A 1 115 ? 14.772 -5.447 -1.037 1.00 53.38 115 LEU A C 1
ATOM 892 O O . LEU A 1 115 ? 14.436 -6.199 -1.952 1.00 53.38 115 LEU A O 1
ATOM 896 N N . SER A 1 116 ? 16.039 -5.076 -0.850 1.00 51.41 116 SER A N 1
ATOM 897 C CA . SER A 1 116 ? 17.154 -5.452 -1.728 1.00 51.41 116 SER A CA 1
ATOM 898 C C . SER A 1 116 ? 17.423 -6.967 -1.728 1.00 51.41 116 SER A C 1
ATOM 900 O O . SER A 1 116 ? 17.647 -7.580 -2.781 1.00 51.41 116 SER A O 1
ATOM 902 N N . GLN A 1 117 ? 17.338 -7.610 -0.561 1.00 50.34 117 GLN A N 1
ATOM 903 C CA . GLN A 1 117 ? 17.534 -9.052 -0.410 1.00 50.34 117 GLN A CA 1
ATOM 904 C C . GLN A 1 117 ? 16.307 -9.836 -0.879 1.00 50.34 117 GLN A C 1
ATOM 906 O O . GLN A 1 117 ? 16.449 -10.891 -1.501 1.00 50.34 117 GLN A O 1
ATOM 911 N N . CYS A 1 118 ? 15.103 -9.309 -0.653 1.00 50.56 118 CYS A N 1
ATOM 912 C CA . CYS A 1 118 ? 13.868 -9.883 -1.174 1.00 50.56 118 CYS A CA 1
ATOM 913 C C . CYS A 1 118 ? 13.805 -9.794 -2.702 1.00 50.56 118 CYS A C 1
ATOM 915 O O . CYS A 1 118 ? 13.502 -10.804 -3.332 1.00 50.56 118 CYS A O 1
ATOM 917 N N . ALA A 1 119 ? 14.202 -8.673 -3.311 1.00 54.75 119 ALA A N 1
ATOM 918 C CA . ALA A 1 119 ? 14.369 -8.562 -4.761 1.00 54.75 119 ALA A CA 1
ATOM 919 C C . ALA A 1 119 ? 15.387 -9.592 -5.286 1.00 54.75 119 ALA A C 1
ATOM 921 O O . ALA A 1 119 ? 15.085 -10.350 -6.206 1.00 54.75 119 ALA A O 1
ATOM 922 N N . SER A 1 120 ? 16.535 -9.732 -4.614 1.00 56.28 120 SER A N 1
ATOM 923 C CA . SER A 1 120 ? 17.567 -10.724 -4.964 1.00 56.28 120 SER A CA 1
ATOM 924 C C . SER A 1 120 ? 17.110 -12.185 -4.798 1.00 56.28 120 SER A C 1
ATOM 926 O O . SER A 1 120 ? 17.641 -13.091 -5.444 1.00 56.28 120 SER A O 1
ATOM 928 N N . ARG A 1 121 ? 16.141 -12.456 -3.912 1.00 54.72 121 ARG A N 1
ATOM 929 C CA . ARG A 1 121 ? 15.549 -13.790 -3.705 1.00 54.72 121 ARG A CA 1
ATOM 930 C C . ARG A 1 121 ? 14.408 -14.072 -4.682 1.00 54.72 121 ARG A C 1
ATOM 932 O O . ARG A 1 121 ? 14.230 -15.224 -5.076 1.00 54.72 121 ARG A O 1
ATOM 939 N N . LEU A 1 122 ? 13.688 -13.036 -5.111 1.00 52.66 122 LEU A N 1
ATOM 940 C CA . LEU A 1 122 ? 12.697 -13.106 -6.186 1.00 52.66 122 LEU A CA 1
ATOM 941 C C . LEU A 1 122 ? 13.340 -13.438 -7.543 1.00 52.66 122 LEU A C 1
ATOM 943 O O . LEU A 1 122 ? 12.725 -14.115 -8.360 1.00 52.66 122 LEU A O 1
ATOM 947 N N . GLU A 1 123 ? 14.614 -13.095 -7.730 1.00 52.53 123 GLU A N 1
ATOM 948 C CA . GLU A 1 123 ? 15.410 -13.458 -8.911 1.00 52.53 123 GLU A CA 1
ATOM 949 C C . GLU A 1 123 ? 15.881 -14.930 -8.936 1.00 52.53 123 GLU A C 1
ATOM 951 O O . GLU A 1 123 ? 16.567 -15.347 -9.873 1.00 52.53 123 GLU A O 1
ATOM 956 N N . LYS A 1 124 ? 15.527 -15.758 -7.940 1.00 48.06 124 LYS A N 1
ATOM 957 C CA . LYS A 1 124 ? 15.998 -17.152 -7.809 1.00 48.06 124 LYS A CA 1
ATOM 958 C C . LYS A 1 124 ? 14.845 -18.164 -7.820 1.00 48.06 124 LYS A C 1
ATOM 960 O O . LYS A 1 124 ? 13.858 -18.015 -7.106 1.00 48.06 124 LYS A O 1
ATOM 965 N N . GLY A 1 125 ? 15.011 -19.250 -8.581 1.00 56.09 125 GLY A N 1
ATOM 966 C CA . GLY A 1 125 ? 14.094 -20.401 -8.582 1.00 56.09 125 GLY A CA 1
ATOM 967 C C . GLY A 1 125 ? 12.663 -20.075 -9.036 1.00 56.09 125 GLY A C 1
ATOM 968 O O . GLY A 1 125 ? 12.461 -19.251 -9.927 1.00 56.09 125 GLY A O 1
ATOM 969 N N . LEU A 1 126 ? 11.670 -20.725 -8.415 1.00 49.19 126 LEU A N 1
ATOM 970 C CA . LEU A 1 126 ? 10.235 -20.553 -8.710 1.00 49.19 126 LEU A CA 1
ATOM 971 C C . LEU A 1 126 ? 9.727 -19.120 -8.454 1.00 49.19 126 LEU A C 1
ATOM 973 O O . LEU A 1 126 ? 8.743 -18.697 -9.057 1.00 49.19 126 LEU A O 1
ATOM 977 N N . SER A 1 127 ? 10.435 -18.341 -7.632 1.00 58.88 127 SER A N 1
ATOM 978 C CA . SER A 1 127 ? 10.128 -16.936 -7.341 1.00 58.88 127 SER A CA 1
ATOM 979 C C . SER A 1 127 ? 10.216 -16.023 -8.572 1.00 58.88 127 SER A C 1
ATOM 981 O O . SER A 1 127 ? 9.581 -14.968 -8.592 1.00 58.88 127 SER A O 1
ATOM 983 N N . LYS A 1 128 ? 10.918 -16.455 -9.634 1.00 63.72 128 LYS A N 1
ATOM 984 C CA . LYS A 1 128 ? 10.966 -15.749 -10.924 1.00 63.72 128 LYS A CA 1
ATOM 985 C C . LYS A 1 128 ? 9.591 -15.624 -11.578 1.00 63.72 128 LYS A C 1
ATOM 987 O O . LYS A 1 128 ? 9.356 -14.661 -12.299 1.00 63.72 128 LYS A O 1
ATOM 992 N N . VAL A 1 129 ? 8.676 -16.564 -11.322 1.00 67.69 129 VAL A N 1
ATOM 993 C CA . VAL A 1 129 ? 7.296 -16.499 -11.832 1.00 67.69 129 VAL A CA 1
ATOM 994 C C . VAL A 1 129 ? 6.544 -15.345 -11.170 1.00 67.69 129 VAL A C 1
ATOM 996 O O . VAL A 1 129 ? 5.905 -14.554 -11.859 1.00 67.69 129 VAL A O 1
ATOM 999 N N . TYR A 1 130 ? 6.688 -15.199 -9.850 1.00 65.38 130 TYR A N 1
ATOM 1000 C CA . TYR A 1 130 ? 6.101 -14.088 -9.103 1.00 65.38 130 TYR A CA 1
ATOM 1001 C C . TYR A 1 130 ? 6.721 -12.744 -9.505 1.00 65.38 130 TYR A C 1
ATOM 1003 O O . TYR A 1 130 ? 5.995 -11.786 -9.753 1.00 65.38 130 TYR A O 1
ATOM 1011 N N . GLN A 1 131 ? 8.049 -12.685 -9.656 1.00 71.56 131 GLN A N 1
ATOM 1012 C CA . GLN A 1 131 ? 8.734 -11.497 -10.171 1.00 71.56 131 GLN A CA 1
ATOM 1013 C C . GLN A 1 131 ? 8.227 -11.114 -11.565 1.00 71.56 131 GLN A C 1
ATOM 1015 O O . GLN A 1 131 ? 7.916 -9.952 -11.799 1.00 71.56 131 GLN A O 1
ATOM 1020 N N . HIS A 1 132 ? 8.118 -12.076 -12.483 1.00 74.88 132 HIS A N 1
ATOM 1021 C CA . HIS A 1 132 ? 7.654 -11.818 -13.842 1.00 74.88 132 HIS A CA 1
ATOM 1022 C C . HIS A 1 132 ? 6.212 -11.303 -13.866 1.00 74.88 132 HIS A C 1
ATOM 1024 O O . HIS A 1 132 ? 5.920 -10.334 -14.566 1.00 74.88 132 HIS A O 1
ATOM 1030 N N . TRP A 1 133 ? 5.326 -11.910 -13.071 1.00 79.25 133 TRP A N 1
ATOM 1031 C CA . TRP A 1 133 ? 3.954 -11.436 -12.909 1.00 79.25 133 TRP A CA 1
ATOM 1032 C C . TRP A 1 133 ? 3.911 -10.001 -12.365 1.00 79.25 133 TRP A C 1
ATOM 1034 O O . TRP A 1 133 ? 3.241 -9.148 -12.947 1.00 79.25 133 TRP A O 1
ATOM 1044 N N . LEU A 1 134 ? 4.678 -9.712 -11.309 1.00 77.88 134 LEU A N 1
ATOM 1045 C CA . LEU A 1 134 ? 4.681 -8.409 -10.643 1.00 77.88 134 LEU A CA 1
ATOM 1046 C C . LEU A 1 134 ? 5.262 -7.305 -11.536 1.00 77.88 134 LEU A C 1
ATOM 1048 O O . LEU A 1 134 ? 4.650 -6.254 -11.691 1.00 77.88 134 LEU A O 1
ATOM 1052 N N . ILE A 1 135 ? 6.384 -7.574 -12.209 1.00 81.00 135 ILE A N 1
ATOM 1053 C CA . ILE A 1 135 ? 6.970 -6.684 -13.222 1.00 81.00 135 ILE A CA 1
ATOM 1054 C C . ILE A 1 135 ? 5.983 -6.450 -14.365 1.00 81.00 135 ILE A C 1
ATOM 1056 O O . ILE A 1 135 ? 5.832 -5.323 -14.829 1.00 81.00 135 ILE A O 1
ATOM 1060 N N . GLY A 1 136 ? 5.283 -7.496 -14.810 1.00 82.94 136 GLY A N 1
ATOM 1061 C CA . GLY A 1 136 ? 4.228 -7.381 -15.810 1.00 82.94 136 GLY A CA 1
ATOM 1062 C C . GLY A 1 136 ? 3.099 -6.447 -15.366 1.00 82.94 136 GLY A C 1
ATOM 1063 O O . GLY A 1 136 ? 2.647 -5.630 -16.167 1.00 82.94 136 GLY A O 1
ATOM 1064 N N . SER A 1 137 ? 2.674 -6.524 -14.102 1.00 80.38 137 SER A N 1
ATOM 1065 C CA . SER A 1 137 ? 1.679 -5.604 -13.537 1.00 80.38 137 SER A CA 1
ATOM 1066 C C . SER A 1 137 ? 2.199 -4.169 -13.479 1.00 80.38 137 SER A C 1
ATOM 1068 O O . SER A 1 137 ? 1.563 -3.271 -14.023 1.00 80.38 137 SER A O 1
ATOM 1070 N N . MET A 1 138 ? 3.406 -3.960 -12.944 1.00 82.25 138 MET A N 1
ATOM 1071 C CA . MET A 1 138 ? 4.021 -2.631 -12.849 1.00 82.25 138 MET A CA 1
ATOM 1072 C C . MET A 1 138 ? 4.179 -1.969 -14.223 1.00 82.25 138 MET A C 1
ATOM 1074 O O . MET A 1 138 ? 3.882 -0.788 -14.375 1.00 82.25 138 MET A O 1
ATOM 1078 N N . LYS A 1 139 ? 4.574 -2.729 -15.254 1.00 85.50 139 LYS A N 1
ATOM 1079 C CA . LYS A 1 139 ? 4.635 -2.228 -16.636 1.00 85.50 139 LYS A CA 1
ATOM 1080 C C . LYS A 1 139 ? 3.274 -1.780 -17.147 1.00 85.50 139 LYS A C 1
ATOM 1082 O O . LYS A 1 139 ? 3.188 -0.723 -17.759 1.00 85.50 139 LYS A O 1
ATOM 1087 N N . LYS A 1 140 ? 2.215 -2.559 -16.904 1.00 84.69 140 LYS A N 1
ATOM 1088 C CA . LYS A 1 140 ? 0.849 -2.174 -17.292 1.00 84.69 140 LYS A CA 1
ATOM 1089 C C . LYS A 1 140 ? 0.429 -0.885 -16.593 1.00 84.69 140 LYS A C 1
ATOM 1091 O O . LYS A 1 140 ? -0.109 0.003 -17.244 1.00 84.69 140 LYS A O 1
ATOM 1096 N N . THR A 1 141 ? 0.719 -0.765 -15.300 1.00 81.12 141 THR A N 1
ATOM 1097 C CA . THR A 1 141 ? 0.449 0.447 -14.520 1.00 81.12 141 THR A CA 1
ATOM 1098 C C . THR A 1 141 ? 1.213 1.651 -15.075 1.00 81.12 141 THR A C 1
ATOM 1100 O O . THR A 1 141 ? 0.617 2.710 -15.258 1.00 81.12 141 THR A O 1
ATOM 1103 N N . ALA A 1 142 ? 2.491 1.486 -15.420 1.00 82.56 142 ALA A N 1
ATOM 1104 C CA . ALA A 1 142 ? 3.315 2.542 -15.999 1.00 82.56 142 ALA A CA 1
ATOM 1105 C C . ALA A 1 142 ? 2.845 2.975 -17.399 1.00 82.56 142 ALA A C 1
ATOM 1107 O O . ALA A 1 142 ? 2.723 4.171 -17.641 1.00 82.56 142 ALA A O 1
ATOM 1108 N N . ILE A 1 143 ? 2.517 2.025 -18.282 1.00 85.56 143 ILE A N 1
ATOM 1109 C CA . ILE A 1 143 ? 1.982 2.304 -19.628 1.00 85.56 143 ILE A CA 1
ATOM 1110 C C . ILE A 1 143 ? 0.641 3.038 -19.531 1.00 85.56 143 ILE A C 1
ATOM 1112 O O . ILE A 1 143 ? 0.433 4.063 -20.168 1.00 85.56 143 ILE A O 1
ATOM 1116 N N . ARG A 1 144 ? -0.257 2.579 -18.659 1.00 83.56 144 ARG A N 1
ATOM 1117 C CA . ARG A 1 144 ? -1.537 3.259 -18.448 1.00 83.56 144 ARG A CA 1
ATOM 1118 C C . ARG A 1 144 ? -1.353 4.687 -17.932 1.00 83.56 144 ARG A C 1
ATOM 1120 O O . ARG A 1 144 ? -2.099 5.578 -18.316 1.00 83.56 144 ARG A O 1
ATOM 1127 N N . ASN A 1 145 ? -0.346 4.923 -17.088 1.00 82.25 145 ASN A N 1
ATOM 1128 C CA . ASN A 1 145 ? -0.012 6.273 -16.638 1.00 82.25 145 ASN A CA 1
ATOM 1129 C C . ASN A 1 145 ? 0.487 7.152 -17.798 1.00 82.25 145 ASN A C 1
ATOM 1131 O O . ASN A 1 145 ? 0.150 8.329 -17.834 1.00 82.25 145 ASN A O 1
ATOM 1135 N N . THR A 1 146 ? 1.241 6.589 -18.750 1.00 84.44 146 THR A N 1
ATOM 1136 C CA . THR A 1 146 ? 1.727 7.320 -19.934 1.00 84.44 146 THR A CA 1
ATOM 1137 C C . THR A 1 146 ? 0.640 7.602 -20.964 1.00 84.44 146 THR A C 1
ATOM 1139 O O . THR A 1 146 ? 0.720 8.600 -21.669 1.00 84.44 146 THR A O 1
ATOM 1142 N N . ASP A 1 147 ? -0.392 6.759 -21.033 1.00 85.12 147 ASP A N 1
ATOM 1143 C CA . ASP A 1 147 ? -1.550 7.003 -21.902 1.00 85.12 147 ASP A CA 1
ATOM 1144 C C . ASP A 1 147 ? -2.380 8.207 -21.420 1.00 85.12 147 ASP A C 1
ATOM 1146 O O . ASP A 1 147 ? -3.048 8.866 -22.214 1.00 85.12 147 ASP A O 1
ATOM 1150 N N . GLN A 1 148 ? -2.342 8.492 -20.114 1.00 83.94 148 GLN A N 1
ATOM 1151 C CA . GLN A 1 148 ? -3.144 9.536 -19.467 1.00 83.94 148 GLN A CA 1
ATOM 1152 C C . GLN A 1 148 ? -2.355 10.817 -19.168 1.00 83.94 148 GLN A C 1
ATOM 1154 O O . GLN A 1 148 ? -2.947 11.887 -19.035 1.00 83.94 148 GLN A O 1
ATOM 1159 N N . HIS A 1 149 ? -1.029 10.725 -19.040 1.00 85.31 149 HIS A N 1
ATOM 1160 C CA . HIS A 1 149 ? -0.170 11.821 -18.596 1.00 85.31 149 HIS A CA 1
ATOM 1161 C C . HIS A 1 149 ? 1.155 11.835 -19.356 1.00 85.31 149 HIS A C 1
ATOM 1163 O O . HIS A 1 149 ? 1.711 10.786 -19.670 1.00 85.31 149 HIS A O 1
ATOM 1169 N N . ASP A 1 150 ? 1.729 13.023 -19.553 1.00 84.12 150 ASP A N 1
ATOM 1170 C CA . ASP A 1 150 ? 3.115 13.137 -20.010 1.00 84.12 150 ASP A CA 1
ATOM 1171 C C . ASP A 1 150 ? 4.072 12.820 -18.852 1.00 84.12 150 ASP A C 1
ATOM 1173 O O . ASP A 1 150 ? 4.287 13.628 -17.944 1.00 84.12 150 ASP A O 1
ATOM 1177 N N . THR A 1 151 ? 4.599 11.595 -18.841 1.00 80.12 151 THR A N 1
ATOM 1178 C CA . THR A 1 151 ? 5.517 11.118 -17.798 1.00 80.12 151 THR A CA 1
ATOM 1179 C C . THR A 1 151 ? 6.983 11.124 -18.232 1.00 80.12 151 THR A C 1
ATOM 1181 O O . THR A 1 151 ? 7.839 10.791 -17.414 1.00 80.12 151 THR A O 1
ATOM 1184 N N . GLY A 1 152 ? 7.287 11.401 -19.507 1.00 81.44 152 GLY A N 1
ATOM 1185 C CA . GLY A 1 152 ? 8.640 11.280 -20.069 1.00 81.44 152 GLY A CA 1
ATOM 1186 C C . GLY A 1 152 ? 9.249 9.867 -20.021 1.00 81.44 152 GLY A C 1
ATOM 1187 O O . GLY A 1 152 ? 10.471 9.732 -20.040 1.00 81.44 152 GLY A O 1
ATOM 1188 N N . LEU A 1 153 ? 8.429 8.811 -19.914 1.00 83.56 153 LEU A N 1
ATOM 1189 C CA . LEU A 1 153 ? 8.904 7.428 -19.770 1.00 83.56 153 LEU A CA 1
ATOM 1190 C C . LEU A 1 153 ? 9.207 6.799 -21.141 1.00 83.56 153 LEU A C 1
ATOM 1192 O O . LEU A 1 153 ? 8.367 6.812 -22.039 1.00 83.56 153 LEU A O 1
ATOM 1196 N N . ASP A 1 154 ? 10.381 6.181 -21.287 1.00 87.50 154 ASP A N 1
ATOM 1197 C CA . ASP A 1 154 ? 10.752 5.427 -22.492 1.00 87.50 154 ASP A CA 1
ATOM 1198 C C . ASP A 1 154 ? 10.031 4.064 -22.518 1.00 87.50 154 ASP A C 1
ATOM 1200 O O . ASP A 1 154 ? 10.463 3.091 -21.891 1.00 87.50 154 ASP A O 1
ATOM 1204 N N . ILE A 1 155 ? 8.905 3.993 -23.240 1.00 86.88 155 ILE A N 1
ATOM 1205 C CA . ILE A 1 155 ? 8.087 2.775 -23.371 1.00 86.88 155 ILE A CA 1
ATOM 1206 C C . ILE A 1 155 ? 8.857 1.616 -24.030 1.00 86.88 155 ILE A C 1
ATOM 1208 O O . ILE A 1 155 ? 8.822 0.504 -23.490 1.00 86.88 155 ILE A O 1
ATOM 1212 N N . PRO A 1 156 ? 9.587 1.809 -25.148 1.00 89.31 156 PRO A N 1
ATOM 1213 C CA . PRO A 1 156 ? 10.457 0.766 -25.689 1.00 89.31 156 PRO A CA 1
ATOM 1214 C C . PRO A 1 156 ? 11.464 0.198 -24.679 1.00 89.31 156 PRO A C 1
ATOM 1216 O O . PRO A 1 156 ? 11.675 -1.020 -24.653 1.00 89.31 156 PRO A O 1
ATOM 1219 N N . ALA A 1 157 ? 12.086 1.040 -23.849 1.00 86.94 157 ALA A N 1
ATOM 1220 C CA . ALA A 1 157 ? 12.999 0.587 -22.802 1.00 86.94 157 ALA A CA 1
ATOM 1221 C C . ALA A 1 157 ? 12.255 -0.137 -21.670 1.00 86.94 157 ALA A C 1
ATOM 1223 O O . ALA A 1 157 ? 12.687 -1.214 -21.250 1.00 86.94 157 ALA A O 1
ATOM 1224 N N . LEU A 1 158 ? 11.098 0.380 -21.243 1.00 86.06 158 LEU A N 1
ATOM 1225 C CA . LEU A 1 158 ? 10.235 -0.234 -20.230 1.00 86.06 158 LEU A CA 1
ATOM 1226 C C . LEU A 1 158 ? 9.848 -1.664 -20.615 1.00 86.06 158 LEU A C 1
ATOM 1228 O O . LEU A 1 158 ? 9.937 -2.585 -19.804 1.00 86.06 158 LEU A O 1
ATOM 1232 N N . LEU A 1 159 ? 9.441 -1.891 -21.865 1.00 87.12 159 LEU A N 1
ATOM 1233 C CA . LEU A 1 159 ? 9.028 -3.217 -22.327 1.00 87.12 159 LEU A CA 1
ATOM 1234 C C . LEU A 1 159 ? 10.165 -4.245 -22.257 1.00 87.12 159 LEU A C 1
ATOM 1236 O O . LEU A 1 159 ? 9.890 -5.426 -22.033 1.00 87.12 159 LEU A O 1
ATOM 1240 N N . LYS A 1 160 ? 11.428 -3.811 -22.345 1.00 88.62 160 LYS A N 1
ATOM 1241 C CA . LYS A 1 160 ? 12.609 -4.686 -22.286 1.00 88.62 160 LYS A CA 1
ATOM 1242 C C . LYS A 1 160 ? 13.008 -5.107 -20.871 1.00 88.62 160 LYS A C 1
ATOM 1244 O O . LYS A 1 160 ? 13.728 -6.096 -20.752 1.00 88.62 160 LYS A O 1
ATOM 1249 N N . THR A 1 161 ? 12.531 -4.431 -19.823 1.00 86.44 161 THR A N 1
ATOM 1250 C CA . THR A 1 161 ? 12.961 -4.732 -18.448 1.00 86.44 161 THR A CA 1
ATOM 1251 C C . THR A 1 161 ? 12.491 -6.106 -17.968 1.00 86.44 161 THR A C 1
ATOM 1253 O O . THR A 1 161 ? 11.419 -6.593 -18.334 1.00 86.44 161 THR A O 1
ATOM 1256 N N . ARG A 1 162 ? 13.292 -6.773 -17.146 1.00 81.12 162 ARG A N 1
ATOM 1257 C CA . ARG A 1 162 ? 13.017 -8.114 -16.609 1.00 81.12 162 ARG A CA 1
ATOM 1258 C C . ARG A 1 162 ? 13.233 -8.215 -15.107 1.00 81.12 162 ARG A C 1
ATOM 1260 O O . ARG A 1 162 ? 12.852 -9.228 -14.527 1.00 81.12 162 ARG A O 1
ATOM 1267 N N . THR A 1 163 ? 13.811 -7.188 -14.492 1.00 79.50 163 THR A N 1
ATOM 1268 C CA . THR A 1 163 ? 14.100 -7.127 -13.055 1.00 79.50 163 THR A CA 1
ATOM 1269 C C . THR A 1 163 ? 13.560 -5.833 -12.443 1.00 79.50 163 THR A C 1
ATOM 1271 O O . THR A 1 163 ? 13.309 -4.857 -13.153 1.00 79.50 163 THR A O 1
ATOM 1274 N N . PHE A 1 164 ? 13.385 -5.812 -11.117 1.00 71.31 164 PHE A N 1
ATOM 1275 C CA . PHE A 1 164 ? 12.988 -4.591 -10.398 1.00 71.31 164 PHE A CA 1
ATOM 1276 C C . PHE A 1 164 ? 14.034 -3.491 -10.566 1.00 71.31 164 PHE A C 1
ATOM 1278 O O . PHE A 1 164 ? 13.689 -2.362 -10.881 1.00 71.31 164 PHE A O 1
ATOM 1285 N N . ARG A 1 165 ? 15.321 -3.856 -10.503 1.00 74.56 165 ARG A N 1
ATOM 1286 C CA . ARG A 1 165 ? 16.431 -2.920 -10.698 1.00 74.56 165 ARG A CA 1
ATOM 1287 C C . ARG A 1 165 ? 16.386 -2.230 -12.062 1.00 74.56 165 ARG A C 1
ATOM 1289 O O . ARG A 1 165 ? 16.638 -1.035 -12.153 1.00 74.56 165 ARG A O 1
ATOM 1296 N N . GLU A 1 166 ? 16.072 -2.967 -13.125 1.00 80.44 166 GLU A N 1
ATOM 1297 C CA . GLU A 1 166 ? 15.924 -2.384 -14.462 1.00 80.44 166 GLU A CA 1
ATOM 1298 C C . GLU A 1 166 ? 14.722 -1.435 -14.551 1.00 80.44 166 GLU A C 1
ATOM 1300 O O . GLU A 1 166 ? 14.833 -0.383 -15.176 1.00 80.44 166 GLU A O 1
ATOM 1305 N N . LEU A 1 167 ? 13.594 -1.771 -13.912 1.00 77.62 167 LEU A N 1
ATOM 1306 C CA . LEU A 1 167 ? 12.434 -0.876 -13.821 1.00 77.62 167 LEU A CA 1
ATOM 1307 C C . LEU A 1 167 ? 12.751 0.407 -13.042 1.00 77.62 167 LEU A C 1
ATOM 1309 O O . LEU A 1 167 ? 12.410 1.497 -13.511 1.00 77.62 167 LEU A O 1
ATOM 1313 N N . ASP A 1 168 ? 13.414 0.280 -11.891 1.00 73.31 168 ASP A N 1
ATOM 1314 C CA . ASP A 1 168 ? 13.790 1.402 -11.028 1.00 73.31 168 ASP A CA 1
ATOM 1315 C C . ASP A 1 168 ? 14.790 2.334 -11.730 1.00 73.31 168 ASP A C 1
ATOM 1317 O O . ASP A 1 168 ? 14.638 3.556 -11.670 1.00 73.31 168 ASP A O 1
ATOM 1321 N N . ASN A 1 169 ? 15.756 1.782 -12.475 1.00 78.69 169 ASN A N 1
ATOM 1322 C CA . ASN A 1 169 ? 16.723 2.556 -13.265 1.00 78.69 169 ASN A CA 1
ATOM 1323 C C . ASN A 1 169 ? 16.072 3.381 -14.385 1.00 78.69 169 ASN A C 1
ATOM 1325 O O . ASN A 1 169 ? 16.596 4.431 -14.749 1.00 78.69 169 ASN A O 1
ATOM 1329 N N . LEU A 1 170 ? 14.930 2.937 -14.920 1.00 75.94 170 LEU A N 1
ATOM 1330 C CA . LEU A 1 170 ? 14.137 3.714 -15.881 1.00 75.94 170 LEU A CA 1
ATOM 1331 C C . LEU A 1 170 ? 13.285 4.802 -15.216 1.00 75.94 170 LEU A C 1
ATOM 1333 O O . LEU A 1 170 ? 12.582 5.544 -15.896 1.00 75.94 170 LEU A O 1
ATOM 1337 N N . GLY A 1 171 ? 13.317 4.896 -13.886 1.00 66.75 171 GLY A N 1
ATOM 1338 C CA . GLY A 1 171 ? 12.497 5.828 -13.130 1.00 66.75 171 GLY A CA 1
ATOM 1339 C C . GLY A 1 171 ? 11.021 5.437 -13.075 1.00 66.75 171 GLY A C 1
ATOM 1340 O O . GLY A 1 171 ? 10.207 6.287 -12.704 1.00 66.75 171 GLY A O 1
ATOM 1341 N N . THR A 1 172 ? 10.691 4.179 -13.400 1.00 59.19 172 THR A N 1
ATOM 1342 C CA . THR A 1 172 ? 9.317 3.673 -13.504 1.00 59.19 172 THR A CA 1
ATOM 1343 C C . THR A 1 172 ? 8.626 3.675 -12.137 1.00 59.19 172 THR A C 1
ATOM 1345 O O . THR A 1 172 ? 9.144 3.093 -11.185 1.00 59.19 172 THR A O 1
ATOM 1348 N N . PRO A 1 173 ? 7.448 4.296 -12.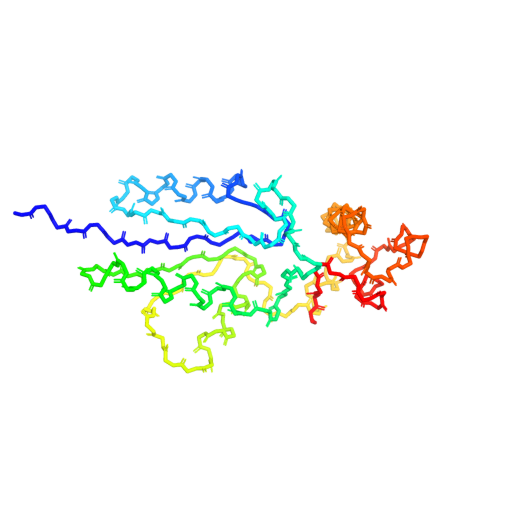005 1.00 59.47 173 PRO A N 1
ATOM 1349 C CA . PRO A 1 173 ? 6.608 4.118 -10.831 1.00 59.47 173 PRO A CA 1
ATOM 1350 C C . PRO A 1 173 ? 5.797 2.802 -10.870 1.00 59.47 173 PRO A C 1
ATOM 1352 O O . PRO A 1 173 ? 5.330 2.437 -11.950 1.00 59.47 173 PRO A O 1
ATOM 1355 N N . PRO A 1 174 ? 5.522 2.131 -9.728 1.00 52.50 174 PRO A N 1
ATOM 1356 C CA . PRO A 1 174 ? 5.998 2.397 -8.363 1.00 52.50 174 PRO A CA 1
ATOM 1357 C C . PRO A 1 174 ? 7.458 1.950 -8.153 1.00 52.50 174 PRO A C 1
ATOM 1359 O O . PRO A 1 174 ? 7.863 0.909 -8.653 1.00 52.50 174 PRO A O 1
ATOM 1362 N N . ARG A 1 175 ? 8.247 2.712 -7.384 1.00 56.34 175 ARG A N 1
ATOM 1363 C CA . ARG A 1 175 ? 9.669 2.403 -7.123 1.00 56.34 175 ARG A CA 1
ATOM 1364 C C . ARG A 1 175 ? 9.865 1.489 -5.912 1.00 56.34 175 ARG A C 1
ATOM 1366 O O . ARG A 1 175 ? 9.186 1.656 -4.890 1.00 56.34 175 ARG A O 1
ATOM 1373 N N . ILE A 1 176 ? 10.828 0.576 -5.988 1.00 42.56 176 ILE A N 1
ATOM 1374 C CA . ILE A 1 176 ? 11.308 -0.190 -4.831 1.00 42.56 176 ILE A CA 1
ATOM 1375 C C . ILE A 1 176 ? 12.650 0.433 -4.400 1.00 42.56 176 ILE A C 1
ATOM 1377 O O . ILE A 1 176 ? 13.554 0.514 -5.223 1.00 42.56 176 ILE A O 1
ATOM 1381 N N . PRO A 1 177 ? 12.787 0.962 -3.170 1.00 39.34 177 PRO A N 1
ATOM 1382 C CA . PRO A 1 177 ? 14.067 1.475 -2.685 1.00 39.34 177 PRO A CA 1
ATOM 1383 C C . PRO A 1 177 ? 15.108 0.362 -2.512 1.00 39.34 177 PRO A C 1
ATOM 1385 O O . PRO A 1 177 ? 14.720 -0.776 -2.150 1.00 39.34 177 PRO A O 1
#